Protein AF-A0A9E5QUF4-F1 (afdb_monomer_lite)

Foldseek 3Di:
DDDDDDDDDDPPPPPDPDPPVVVVVVVVVVVVVVVVVVVVVVVVVVVVCCVVVNPPPPDCPDDDDDDDPADWAWAEWDDLDQKIKTATHGPDDDDQDAPSNGIWMWGADPVVRYTHGDDPVQQVDPVNRVVVSVLVVVAVQKDWHYWDDDPQWIWTWIDRPPDIDIDIRGDPPSSVPPCPPD

Radius of gyration: 36.06 Å; chains: 1; bounding box: 55×53×127 Å

pLDDT: mean 78.38, std 17.95, range [32.91, 97.31]

Sequence (182 aa):
MATANPEIELEEKTEGVTLEGGTYEIIRKRLETQAETLRLRLHKLNEARKEVFGAIESKLIATNRIATENNCSPQDMVALGPLFIFGYNVQVRLKSIELADVFSVFRYDSQDHSFHTAPLDLIAHEKFVQDFLEMYKFYKDTVFLKFAVLGPHLYMVFQVGKRLRTLRFLNGPLLAKTGIYQ

Secondary structure (DSSP, 8-state):
----------------SSSHHHHHHHHHHHHHHHHHHHHHHHHHHHHHHHHHS---------------SS-EEEEEEEEETTEEEEEEEE--SSSPPPHHHHEEEEEEETTTTEEEEE-GGGT--HHHHHHHHHHHHH-TTEEEEEEEEETTEEEEEEEETTEEEEEEEE--GGGGG-----

Structure (mmCIF, N/CA/C/O backbone):
data_AF-A0A9E5QUF4-F1
#
_entry.id   AF-A0A9E5QUF4-F1
#
loop_
_atom_site.group_PDB
_atom_site.id
_atom_site.type_symbol
_atom_site.label_atom_id
_atom_site.label_alt_id
_atom_site.label_comp_id
_atom_site.label_asym_id
_atom_site.label_entity_id
_atom_site.label_seq_id
_atom_site.pdbx_PDB_ins_code
_atom_site.Cartn_x
_atom_site.Cartn_y
_atom_site.Cartn_z
_atom_site.occupancy
_atom_site.B_iso_or_equiv
_atom_site.auth_seq_id
_atom_site.auth_comp_id
_atom_site.auth_asym_id
_atom_site.auth_atom_id
_atom_site.pdbx_PDB_model_num
ATOM 1 N N . MET A 1 1 ? -19.371 19.801 105.067 1.00 39.53 1 MET A N 1
ATOM 2 C CA . MET A 1 1 ? -19.433 21.276 105.049 1.00 39.53 1 MET A CA 1
ATOM 3 C C . MET A 1 1 ? -18.858 21.733 103.725 1.00 39.53 1 MET A C 1
ATOM 5 O O . MET A 1 1 ? -17.654 21.656 103.535 1.00 39.53 1 MET A O 1
ATOM 9 N N . ALA A 1 2 ? -19.737 22.081 102.792 1.00 34.12 2 ALA A N 1
ATOM 10 C CA . ALA A 1 2 ? -19.388 22.790 101.571 1.00 34.12 2 ALA A CA 1
ATOM 11 C C . ALA A 1 2 ? -19.611 24.281 101.831 1.00 34.12 2 ALA A C 1
ATOM 13 O O . ALA A 1 2 ? -20.654 24.611 102.383 1.00 34.12 2 ALA A O 1
ATOM 14 N N . THR A 1 3 ? -18.676 25.133 101.416 1.00 34.81 3 THR A N 1
ATOM 15 C CA . THR A 1 3 ? -18.940 26.513 100.977 1.00 34.81 3 THR A CA 1
ATOM 16 C C . THR A 1 3 ? -17.724 27.019 100.204 1.00 34.81 3 THR A C 1
ATOM 18 O O . THR A 1 3 ? -16.696 27.324 100.805 1.00 34.81 3 THR A O 1
ATOM 21 N N . ALA A 1 4 ? -17.856 27.129 98.885 1.00 35.31 4 ALA A N 1
ATOM 22 C CA . ALA A 1 4 ? -17.166 28.122 98.068 1.00 35.31 4 ALA A CA 1
ATOM 23 C C . ALA A 1 4 ? -18.022 28.390 96.819 1.00 35.31 4 ALA A C 1
ATOM 25 O O . ALA A 1 4 ? -18.671 27.490 96.297 1.00 35.31 4 ALA A O 1
ATOM 26 N N . ASN A 1 5 ? -18.071 29.667 96.464 1.00 39.31 5 ASN A N 1
ATOM 27 C CA . ASN A 1 5 ? -19.016 30.386 95.610 1.00 39.31 5 ASN A CA 1
ATOM 28 C C . ASN A 1 5 ? -18.967 29.968 94.117 1.00 39.31 5 ASN A C 1
ATOM 30 O O . ASN A 1 5 ? -17.945 29.434 93.692 1.00 39.31 5 ASN A O 1
ATOM 34 N N . PRO A 1 6 ? -20.013 30.251 93.310 1.00 45.44 6 PRO A N 1
ATOM 35 C CA . PRO A 1 6 ? -20.074 29.889 91.899 1.00 45.44 6 PRO A CA 1
ATOM 36 C C . PRO A 1 6 ? -19.401 30.955 91.019 1.00 45.44 6 PRO A C 1
ATOM 38 O O . PRO A 1 6 ? -19.680 32.149 91.148 1.00 45.44 6 PRO A O 1
ATOM 41 N N . GLU A 1 7 ? -18.541 30.523 90.100 1.00 38.75 7 GLU A N 1
ATOM 42 C CA . GLU A 1 7 ? -18.013 31.350 89.014 1.00 38.75 7 GLU A CA 1
ATOM 43 C C . GLU A 1 7 ? -18.828 31.088 87.738 1.00 38.75 7 GLU A C 1
ATOM 45 O O . GLU A 1 7 ? -18.760 30.017 87.149 1.00 38.75 7 GLU A O 1
ATOM 50 N N . ILE A 1 8 ? -19.653 32.082 87.396 1.00 41.81 8 ILE A N 1
ATOM 51 C CA . ILE A 1 8 ? -20.004 32.584 86.056 1.00 41.81 8 ILE A CA 1
ATOM 52 C C . ILE A 1 8 ? -20.015 31.539 84.919 1.00 41.81 8 ILE A C 1
ATOM 54 O O . ILE A 1 8 ? -19.004 31.299 84.262 1.00 41.81 8 ILE A O 1
ATOM 58 N N . GLU A 1 9 ? -21.207 31.038 84.587 1.00 35.62 9 GLU A N 1
ATOM 59 C CA . GLU A 1 9 ? -21.495 30.488 83.258 1.00 35.62 9 GLU A CA 1
ATOM 60 C C . GLU A 1 9 ? -21.872 31.646 82.321 1.00 35.62 9 GLU A C 1
ATOM 62 O O . GLU A 1 9 ? -22.917 32.282 82.463 1.00 35.62 9 GLU A O 1
ATOM 67 N N . LEU A 1 10 ? -20.985 31.953 81.373 1.00 37.03 10 LEU A N 1
ATOM 68 C CA . LEU A 1 10 ? -21.310 32.767 80.207 1.00 37.03 10 LEU A CA 1
ATOM 69 C C . LEU A 1 10 ? -22.127 31.898 79.245 1.00 37.03 10 LEU A C 1
ATOM 71 O O . LEU A 1 10 ? -21.585 31.017 78.580 1.00 37.03 10 LEU A O 1
ATOM 75 N N . GLU A 1 11 ? -23.432 32.157 79.170 1.00 36.31 11 GLU A N 1
ATOM 76 C CA . GLU A 1 11 ? -24.278 31.692 78.073 1.00 36.31 11 GLU A CA 1
ATOM 77 C C . GLU A 1 11 ? -23.804 32.329 76.754 1.00 36.31 11 GLU A C 1
ATOM 79 O O . GLU A 1 11 ? -24.261 33.401 76.356 1.00 36.31 11 GLU A O 1
ATOM 84 N N . GLU A 1 12 ? -22.916 31.653 76.024 1.00 36.69 12 GLU A N 1
ATOM 85 C CA . GLU A 1 12 ? -22.846 31.829 74.573 1.00 36.69 12 GLU A CA 1
ATOM 86 C C . GLU A 1 12 ? -23.993 31.048 73.936 1.00 36.69 12 GLU A C 1
ATOM 88 O O . GLU A 1 12 ? -23.890 29.879 73.557 1.00 36.69 12 GLU A O 1
ATOM 93 N N . LYS A 1 13 ? -25.123 31.740 73.815 1.00 39.09 13 LYS A N 1
ATOM 94 C CA . LYS A 1 13 ? -26.251 31.339 72.986 1.00 39.09 13 LYS A CA 1
ATOM 95 C C . LYS A 1 13 ? -25.801 31.306 71.518 1.00 39.09 13 LYS A C 1
ATOM 97 O O . LYS A 1 13 ? -25.954 32.278 70.783 1.00 39.09 13 LYS A O 1
ATOM 102 N N . THR A 1 14 ? -25.249 30.181 71.070 1.00 36.66 14 THR A N 1
ATOM 103 C CA . THR A 1 14 ? -25.002 29.894 69.648 1.00 36.66 14 THR A CA 1
ATOM 104 C C . THR A 1 14 ? -26.316 29.496 68.971 1.00 36.66 14 THR A C 1
ATOM 106 O O . THR A 1 14 ? -26.531 28.369 68.529 1.00 36.66 14 THR A O 1
ATOM 109 N N . GLU A 1 15 ? -27.234 30.459 68.872 1.00 46.12 15 GLU A N 1
ATOM 110 C CA . GLU A 1 15 ? -28.335 30.411 67.911 1.00 46.12 15 GLU A CA 1
ATOM 111 C C . GLU A 1 15 ? -27.765 30.698 66.520 1.00 46.12 15 GLU A C 1
ATOM 113 O O . GLU A 1 15 ? -27.737 31.840 66.068 1.00 46.12 15 GLU A O 1
ATOM 118 N N . GLY A 1 16 ? -27.254 29.665 65.843 1.00 51.78 16 GLY A N 1
ATOM 119 C CA . GLY A 1 16 ? -26.705 29.888 64.508 1.00 51.78 16 GLY A CA 1
ATOM 120 C C . GLY A 1 16 ? -26.115 28.712 63.744 1.00 51.78 16 GLY A C 1
ATOM 121 O O . GLY A 1 16 ? -25.334 28.976 62.845 1.00 51.78 16 GLY A O 1
ATOM 122 N N . VAL A 1 17 ? -26.419 27.439 64.035 1.00 51.91 17 VAL A N 1
ATOM 123 C CA . VAL A 1 17 ? -25.905 26.331 63.193 1.00 51.91 17 VAL A CA 1
ATOM 124 C C . VAL A 1 17 ? -26.881 25.150 63.112 1.00 51.91 17 VAL A C 1
ATOM 126 O O . VAL A 1 17 ? -26.599 24.066 63.606 1.00 51.91 17 VAL A O 1
ATOM 129 N N . THR A 1 18 ? -28.047 25.317 62.485 1.00 48.69 18 THR A N 1
ATOM 130 C CA . THR A 1 18 ? -28.934 24.161 62.187 1.00 48.69 18 THR A CA 1
ATOM 131 C C . THR A 1 18 ? -29.741 24.262 60.890 1.00 48.69 18 THR A C 1
ATOM 133 O O . THR A 1 18 ? -30.449 23.317 60.552 1.00 48.69 18 THR A O 1
ATOM 136 N N . LEU A 1 19 ? -29.611 25.341 60.108 1.00 52.50 19 LEU A N 1
ATOM 137 C CA . LEU A 1 19 ? -30.417 25.539 58.888 1.00 52.50 19 LEU A CA 1
ATOM 138 C C . LEU A 1 19 ? -29.600 25.621 57.580 1.00 52.50 19 LEU A C 1
ATOM 140 O O . LEU A 1 19 ? -30.137 25.309 56.519 1.00 52.50 19 LEU A O 1
ATOM 144 N N . GLU A 1 20 ? -28.299 25.932 57.622 1.00 51.94 20 GLU A N 1
ATOM 145 C CA . GLU A 1 20 ? -27.468 26.052 56.404 1.00 51.94 20 GLU A CA 1
ATOM 146 C C . GLU A 1 20 ? -26.806 24.733 55.958 1.00 51.94 20 GLU A C 1
ATOM 148 O O . GLU A 1 20 ? -26.685 24.474 54.758 1.00 51.94 20 GLU A O 1
ATOM 153 N N . GLY A 1 21 ? -26.467 23.839 56.896 1.00 55.53 21 GLY A N 1
ATOM 154 C CA . GLY A 1 21 ? -25.873 22.529 56.582 1.00 55.53 21 GLY A CA 1
ATOM 155 C C . GLY A 1 21 ? -26.819 21.590 55.822 1.00 55.53 21 GLY A C 1
ATOM 156 O O . GLY A 1 21 ? -26.377 20.806 54.986 1.00 55.53 21 GLY A O 1
ATOM 157 N N . GLY A 1 22 ? -28.134 21.715 56.035 1.00 71.88 22 GLY A N 1
ATOM 158 C CA . GLY A 1 22 ? -29.135 20.906 55.337 1.00 71.88 22 GLY A CA 1
ATOM 159 C C . GLY A 1 22 ? -29.198 21.212 53.840 1.00 71.88 22 GLY A C 1
ATOM 160 O O . GLY A 1 22 ? -29.219 20.298 53.021 1.00 71.88 22 GLY A O 1
ATOM 161 N N . THR A 1 23 ? -29.168 22.492 53.459 1.00 81.12 23 THR A N 1
ATOM 162 C CA . THR A 1 23 ? -29.282 22.902 52.050 1.00 81.12 23 THR A CA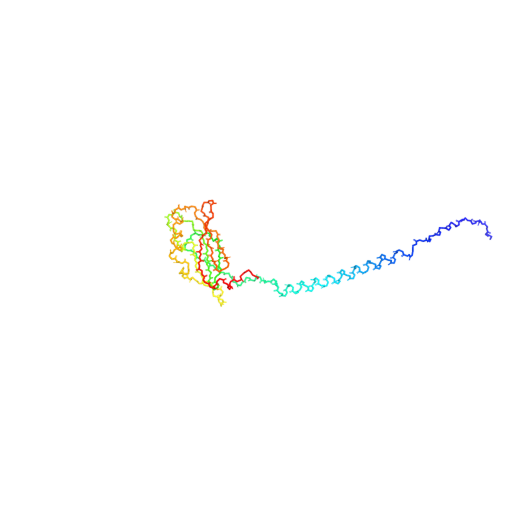 1
ATOM 163 C C . THR A 1 23 ? -28.045 22.511 51.244 1.00 81.12 23 THR A C 1
ATOM 165 O O . THR A 1 23 ? -28.180 21.967 50.146 1.00 81.12 23 THR A O 1
ATOM 168 N N . TYR A 1 24 ? -26.845 22.726 51.796 1.00 87.56 24 TYR A N 1
ATOM 169 C CA . TYR A 1 24 ? -25.594 22.322 51.150 1.00 87.56 24 TYR A CA 1
ATOM 170 C C . TYR A 1 24 ? -25.522 20.803 50.945 1.00 87.56 24 TYR A C 1
ATOM 172 O O . TYR A 1 24 ? -25.292 20.348 49.823 1.00 87.56 24 TYR A O 1
ATOM 180 N N . GLU A 1 25 ? -25.798 20.012 51.986 1.00 87.62 25 GLU A N 1
ATOM 181 C CA . GLU A 1 25 ? -25.758 18.547 51.902 1.00 87.62 25 GLU A CA 1
ATOM 182 C C . GLU A 1 25 ? -26.814 17.989 50.932 1.00 87.62 25 GLU A C 1
ATOM 184 O O . GLU A 1 25 ? -26.549 17.047 50.181 1.00 87.62 25 GLU A O 1
ATOM 189 N N . ILE A 1 26 ? -27.997 18.612 50.853 1.00 89.06 26 ILE A N 1
ATOM 190 C CA . ILE A 1 26 ? -29.026 18.245 49.868 1.00 89.06 26 ILE A CA 1
ATOM 191 C C . ILE A 1 26 ? -28.543 18.509 48.435 1.00 89.06 26 ILE A C 1
ATOM 193 O O . ILE A 1 26 ? -28.729 17.660 47.558 1.00 89.06 26 ILE A O 1
ATOM 197 N N . ILE A 1 27 ? -27.938 19.671 48.171 1.00 89.00 27 ILE A N 1
ATOM 198 C CA . ILE A 1 27 ? -27.431 20.017 46.834 1.00 89.00 27 ILE A CA 1
ATOM 199 C C . ILE A 1 27 ? -26.265 19.098 46.457 1.00 89.00 27 ILE A C 1
ATOM 201 O O . ILE A 1 27 ? -26.248 18.562 45.347 1.00 89.00 27 ILE A O 1
ATOM 205 N N . ARG A 1 28 ? -25.340 18.848 47.387 1.00 91.00 28 ARG A N 1
ATOM 206 C CA . ARG A 1 28 ? -24.212 17.931 47.200 1.00 91.00 28 ARG A CA 1
ATOM 207 C C . ARG A 1 28 ? -24.684 16.530 46.818 1.00 91.00 28 ARG A C 1
ATOM 209 O O . ARG A 1 28 ? -24.269 16.008 45.786 1.00 91.00 28 ARG A O 1
ATOM 216 N N . LYS A 1 29 ? -25.624 15.963 47.576 1.00 93.38 29 LYS A N 1
ATOM 217 C CA . LYS A 1 29 ? -26.171 14.626 47.307 1.00 93.38 29 LYS A CA 1
ATOM 218 C C . LYS A 1 29 ? -26.859 14.542 45.940 1.00 93.38 29 LYS A C 1
ATOM 220 O O . LYS A 1 29 ? -26.745 13.536 45.236 1.00 93.38 29 LYS A O 1
ATOM 225 N N . ARG A 1 30 ? -27.554 15.608 45.521 1.00 94.31 30 ARG A N 1
ATOM 226 C CA . ARG A 1 30 ? -28.153 15.697 44.175 1.00 94.31 30 ARG A CA 1
ATOM 227 C C . ARG A 1 30 ? -27.091 15.714 43.076 1.00 94.31 30 ARG A C 1
ATOM 229 O O . ARG A 1 30 ? -27.258 15.005 42.085 1.00 94.31 30 ARG A O 1
ATOM 236 N N . LEU A 1 31 ? -26.013 16.480 43.248 1.00 94.75 31 LEU A N 1
ATOM 237 C CA . LEU A 1 31 ? -24.901 16.527 42.293 1.00 94.75 31 LEU A CA 1
ATOM 238 C C . LEU A 1 31 ? -24.183 15.177 42.190 1.00 94.75 31 LEU A C 1
ATOM 240 O O . LEU A 1 31 ? -23.901 14.727 41.082 1.00 94.75 31 LEU A O 1
ATOM 244 N N . GLU A 1 32 ? -23.953 14.495 43.313 1.00 95.69 32 GLU A N 1
ATOM 245 C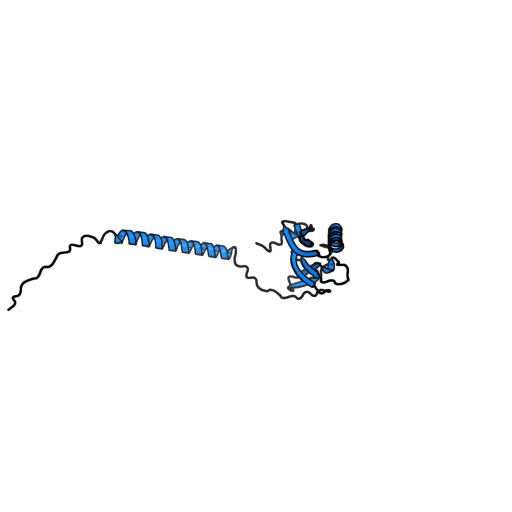 CA . GLU A 1 32 ? -23.358 13.152 43.339 1.00 95.69 32 GLU A CA 1
ATOM 246 C C . GLU A 1 32 ? -24.233 12.141 42.578 1.00 95.69 32 GLU A C 1
ATOM 248 O O . GLU A 1 32 ? -23.744 11.451 41.683 1.00 95.69 32 GLU A O 1
ATOM 253 N N . THR A 1 33 ? -25.549 12.153 42.817 1.00 95.88 33 THR A N 1
ATOM 254 C CA . THR A 1 33 ? -26.512 11.284 42.110 1.00 95.88 33 THR A CA 1
ATOM 255 C C . THR A 1 33 ? -26.523 11.550 40.596 1.00 95.88 33 THR A C 1
ATOM 257 O O . THR A 1 33 ? -26.577 10.626 39.775 1.00 95.88 33 THR A O 1
ATOM 260 N N . GLN A 1 34 ? -26.461 12.823 40.189 1.00 95.12 34 GLN A N 1
ATOM 261 C CA . GLN A 1 34 ? -26.384 13.195 38.773 1.00 95.12 34 GLN A CA 1
ATOM 262 C C . GLN A 1 34 ? -25.053 12.767 38.146 1.00 95.12 34 GLN A C 1
ATOM 264 O O . GLN A 1 34 ? -25.043 12.275 37.016 1.00 95.12 34 GLN A O 1
ATOM 269 N N . ALA A 1 35 ? -23.945 12.894 38.878 1.00 96.31 35 ALA A N 1
ATOM 270 C CA . ALA A 1 35 ? -22.630 12.461 38.424 1.00 96.31 35 ALA A CA 1
ATOM 271 C C . ALA A 1 35 ? -22.565 10.938 38.235 1.00 96.31 35 ALA A C 1
ATOM 273 O O . ALA A 1 35 ? -22.022 10.468 37.236 1.00 96.31 35 ALA A O 1
ATOM 274 N N . GLU A 1 36 ? -23.148 10.158 39.146 1.00 97.19 36 GLU A N 1
ATOM 275 C CA . GLU A 1 36 ? -23.284 8.703 38.996 1.00 97.19 36 GLU A CA 1
ATOM 276 C C . GLU A 1 36 ? -24.131 8.337 37.778 1.00 97.19 36 GLU A C 1
ATOM 278 O O . GLU A 1 36 ? -23.719 7.524 36.948 1.00 97.19 36 GLU A O 1
ATOM 283 N N . THR A 1 37 ? -25.277 9.001 37.610 1.00 96.25 37 THR A N 1
ATOM 284 C CA . THR A 1 37 ? -26.158 8.793 36.454 1.00 96.25 37 THR A CA 1
ATOM 285 C C . THR A 1 37 ? -25.431 9.083 35.139 1.00 96.25 37 THR A C 1
ATOM 287 O O . THR A 1 37 ? -25.543 8.317 34.177 1.00 96.25 37 THR A O 1
ATOM 290 N N . LEU A 1 38 ? -24.657 10.171 35.087 1.00 96.69 38 LEU A N 1
ATOM 291 C CA . LEU A 1 38 ? -23.859 10.537 33.920 1.00 96.69 38 LEU A CA 1
ATOM 292 C C . LEU A 1 38 ? -22.758 9.511 33.644 1.00 96.69 38 LEU A C 1
ATOM 294 O O . LEU A 1 38 ? -22.619 9.074 32.502 1.00 96.69 38 LEU A O 1
ATOM 298 N N . ARG A 1 39 ? -22.012 9.084 34.671 1.00 97.00 39 ARG A N 1
ATOM 299 C CA . ARG A 1 39 ? -20.985 8.039 34.533 1.00 97.00 39 ARG A CA 1
ATOM 300 C C . ARG A 1 39 ? -21.576 6.754 33.974 1.00 97.00 39 ARG A C 1
ATOM 302 O O . ARG A 1 39 ? -21.006 6.175 33.056 1.00 97.00 39 ARG A O 1
ATOM 309 N N . LEU A 1 40 ? -22.743 6.343 34.463 1.00 97.31 40 LEU A N 1
ATOM 310 C CA . LEU A 1 40 ? -23.403 5.124 34.007 1.00 97.31 40 LEU A CA 1
ATOM 311 C C . LEU A 1 40 ? -23.841 5.224 32.537 1.00 97.31 40 LEU A C 1
ATOM 313 O O . LEU A 1 40 ? -23.687 4.269 31.776 1.00 97.31 40 LEU A O 1
ATOM 317 N N . ARG A 1 41 ? -24.329 6.393 32.102 1.00 96.69 41 ARG A N 1
ATOM 318 C CA . ARG A 1 41 ? -24.647 6.657 30.687 1.00 96.69 41 ARG A CA 1
ATOM 319 C C . ARG A 1 41 ? -23.399 6.689 29.806 1.00 96.69 41 ARG A C 1
ATOM 321 O O . ARG A 1 41 ? -23.427 6.114 28.723 1.00 96.69 41 ARG A O 1
ATOM 328 N N . LEU A 1 42 ? -22.313 7.308 30.269 1.00 96.38 42 LEU A N 1
ATOM 329 C CA . LEU A 1 42 ? -21.030 7.317 29.561 1.00 96.38 42 LEU A CA 1
ATOM 330 C C . LEU A 1 42 ? -20.453 5.910 29.420 1.00 96.38 42 LEU A C 1
ATOM 332 O O . LEU A 1 42 ? -19.988 5.563 28.341 1.00 96.38 42 LEU A O 1
ATOM 336 N N . HIS A 1 43 ? -20.532 5.086 30.466 1.00 95.62 43 HIS A N 1
ATOM 337 C CA . HIS A 1 43 ? -20.130 3.685 30.388 1.00 95.62 43 HIS A CA 1
ATOM 338 C C . HIS A 1 43 ? -20.950 2.925 29.348 1.00 95.62 43 HIS A C 1
ATOM 340 O O . HIS A 1 43 ? -20.362 2.285 28.486 1.00 95.62 43 HIS A O 1
ATOM 346 N N . LYS A 1 44 ? -22.283 3.058 29.354 1.00 95.38 44 LYS A N 1
ATOM 347 C CA . LYS A 1 44 ? -23.143 2.435 28.333 1.00 95.38 44 LYS A CA 1
ATOM 348 C C . LYS A 1 44 ? -22.803 2.895 26.916 1.00 95.38 44 LYS A C 1
ATOM 350 O O . LYS A 1 44 ? -22.723 2.069 26.018 1.00 95.38 44 LYS A O 1
ATOM 355 N N . LEU A 1 45 ? -22.579 4.195 26.719 1.00 92.94 45 LEU A N 1
ATOM 356 C CA . LEU A 1 45 ? -22.166 4.738 25.425 1.00 92.94 45 LEU A CA 1
ATOM 357 C C . LEU A 1 45 ? -20.806 4.182 24.999 1.00 92.94 45 LEU A C 1
ATOM 359 O O . LEU A 1 45 ? -20.620 3.868 23.831 1.00 92.94 45 LEU A O 1
ATOM 363 N N . ASN A 1 46 ? -19.860 4.068 25.928 1.00 89.06 46 ASN A N 1
ATOM 364 C CA . ASN A 1 46 ? -18.535 3.545 25.634 1.00 89.06 46 ASN A CA 1
ATOM 365 C C . ASN A 1 46 ? -18.570 2.045 25.321 1.00 89.06 46 ASN A C 1
ATOM 367 O O . ASN A 1 46 ? -17.862 1.618 24.420 1.00 89.06 46 ASN A O 1
ATOM 371 N N . GLU A 1 47 ? -19.405 1.258 26.002 1.00 89.81 47 GLU A N 1
ATOM 372 C CA . GLU A 1 47 ? -19.622 -0.151 25.653 1.00 89.81 47 GLU A CA 1
ATOM 373 C C . GLU A 1 47 ? -20.296 -0.282 24.284 1.00 89.81 47 GLU A C 1
ATOM 375 O O . GLU A 1 47 ? -19.763 -0.974 23.428 1.00 89.81 47 GLU A O 1
ATOM 380 N N . ALA A 1 48 ? -21.342 0.496 23.989 1.00 88.38 48 ALA A N 1
ATOM 381 C CA . ALA A 1 48 ? -21.924 0.542 22.644 1.00 88.38 48 ALA A CA 1
ATOM 382 C C . ALA A 1 48 ? -20.898 0.993 21.583 1.00 88.38 48 ALA A C 1
ATOM 384 O O . ALA A 1 48 ? -20.866 0.474 20.470 1.00 88.38 48 ALA A O 1
ATOM 385 N N . ARG A 1 49 ? -20.001 1.929 21.930 1.00 87.44 49 ARG A N 1
ATOM 386 C CA . ARG A 1 49 ? -18.886 2.341 21.067 1.00 87.44 49 ARG A CA 1
ATOM 387 C C . ARG A 1 49 ? -17.899 1.196 20.858 1.00 87.44 49 ARG A C 1
ATOM 389 O O . ARG A 1 49 ? -17.410 1.049 19.753 1.00 87.44 49 ARG A O 1
ATOM 396 N N . LYS A 1 50 ? -17.580 0.404 21.881 1.00 82.88 50 LYS A N 1
ATOM 397 C CA . LYS A 1 50 ? -16.729 -0.789 21.749 1.00 82.88 50 LYS A CA 1
ATOM 398 C C . LYS A 1 50 ? -17.435 -1.945 21.042 1.00 82.88 50 LYS A C 1
ATOM 400 O O . LYS A 1 50 ? -16.761 -2.807 20.515 1.00 82.88 50 LYS A O 1
ATOM 405 N N . GLU A 1 51 ? -18.756 -2.010 21.031 1.00 81.38 51 GLU A N 1
ATOM 406 C CA . GLU A 1 51 ? -19.470 -3.013 20.238 1.00 81.38 51 GLU A CA 1
ATOM 407 C C . GLU A 1 51 ? -19.464 -2.629 18.756 1.00 81.38 51 GLU A C 1
ATOM 409 O O . GLU A 1 51 ? -19.176 -3.457 17.899 1.00 81.38 51 GLU A O 1
ATOM 414 N N . VAL A 1 52 ? -19.729 -1.354 18.452 1.00 79.25 52 VAL A N 1
ATOM 415 C CA . VAL A 1 52 ? -19.804 -0.845 17.072 1.00 79.25 52 VAL A CA 1
ATOM 416 C C . VAL A 1 52 ? -18.420 -0.627 16.462 1.00 79.25 52 VAL A C 1
ATOM 418 O O . VAL A 1 52 ? -18.183 -0.967 15.310 1.00 79.25 52 VAL A O 1
ATOM 421 N N . PHE A 1 53 ? -17.508 -0.052 17.240 1.00 71.62 53 PHE A N 1
ATOM 422 C CA . PHE A 1 53 ? -16.141 0.300 16.849 1.00 71.62 53 PHE A CA 1
ATOM 423 C C . PHE A 1 53 ? -15.118 -0.512 17.632 1.00 71.62 53 PHE A C 1
ATOM 425 O O . PHE A 1 53 ? -14.018 -0.017 17.892 1.00 71.62 53 PHE A O 1
ATOM 432 N N . GLY A 1 54 ? -15.508 -1.705 18.097 1.00 61.34 54 GLY A N 1
ATOM 433 C CA . GLY A 1 54 ? -14.630 -2.607 18.832 1.00 61.34 54 GLY A CA 1
ATOM 434 C C . GLY A 1 54 ? -13.267 -2.608 18.208 1.00 61.34 54 GLY A C 1
ATOM 435 O O . GLY A 1 54 ? -13.163 -2.683 16.985 1.00 61.34 54 GLY A O 1
ATOM 436 N N . ALA A 1 55 ? -12.250 -2.407 19.047 1.00 60.34 55 ALA A N 1
ATOM 437 C CA . ALA A 1 55 ? -10.880 -2.403 18.585 1.00 60.34 55 ALA A CA 1
ATOM 438 C C . ALA A 1 55 ? -10.715 -3.690 17.785 1.00 60.34 55 ALA A C 1
ATOM 440 O O . ALA A 1 55 ? -10.777 -4.776 18.359 1.00 60.34 55 ALA A O 1
ATOM 441 N N . ILE A 1 56 ? -10.624 -3.564 16.460 1.00 62.50 56 ILE A N 1
ATOM 442 C CA . ILE A 1 56 ? -10.296 -4.681 15.594 1.00 62.50 56 ILE A CA 1
ATOM 443 C C . ILE A 1 56 ? -8.905 -5.051 16.072 1.00 62.50 56 ILE A C 1
ATOM 445 O O . ILE A 1 56 ? -7.939 -4.350 15.768 1.00 62.50 56 ILE A O 1
ATOM 449 N N . GLU A 1 57 ? -8.824 -6.054 16.947 1.00 62.72 57 GLU A N 1
ATOM 450 C CA . GLU A 1 57 ? -7.551 -6.496 17.475 1.00 62.72 57 GLU A CA 1
ATOM 451 C C . GLU A 1 57 ? -6.762 -6.982 16.273 1.00 62.72 57 GLU A C 1
ATOM 453 O O . GLU A 1 57 ? -7.065 -8.009 15.661 1.00 62.72 57 GLU A O 1
ATOM 458 N N . SER A 1 58 ? -5.780 -6.175 15.886 1.00 70.19 58 SER A N 1
ATOM 459 C CA . SER A 1 58 ? -4.884 -6.476 14.792 1.00 70.19 58 SER A CA 1
ATOM 460 C C . SER A 1 58 ? -4.022 -7.649 15.232 1.00 70.19 58 SER A C 1
ATOM 462 O O . SER A 1 58 ? -2.974 -7.481 15.858 1.00 70.19 58 SER A O 1
ATOM 464 N N . LYS A 1 59 ? -4.500 -8.858 14.959 1.00 78.38 59 LYS A N 1
ATOM 465 C CA . LYS A 1 59 ? -3.750 -10.080 15.194 1.00 78.38 59 LYS A CA 1
ATOM 466 C C . LYS A 1 59 ? -2.867 -10.347 13.984 1.00 78.38 59 LYS A C 1
ATOM 468 O O . LYS A 1 59 ? -3.327 -10.287 12.846 1.00 78.38 59 LYS A O 1
ATOM 473 N N . LEU A 1 60 ? -1.602 -10.674 14.231 1.00 82.94 60 LEU A N 1
ATOM 474 C CA . LEU A 1 60 ? -0.720 -11.171 13.183 1.00 82.94 60 LEU A CA 1
ATOM 475 C C . LEU A 1 60 ? -1.259 -12.520 12.689 1.00 82.94 60 LEU A C 1
ATOM 477 O O . LEU A 1 60 ? -1.238 -13.504 13.426 1.00 82.94 60 LEU A O 1
ATOM 481 N N . ILE A 1 61 ? -1.768 -12.537 11.459 1.00 85.00 61 ILE A N 1
ATOM 482 C CA . ILE A 1 61 ? -2.304 -13.745 10.821 1.00 85.00 61 ILE A CA 1
ATOM 483 C C . ILE A 1 61 ? -1.155 -14.605 10.283 1.00 85.00 61 ILE A C 1
ATOM 485 O O . ILE A 1 61 ? -1.104 -15.802 10.546 1.00 85.00 61 ILE A O 1
ATOM 489 N N . ALA A 1 62 ? -0.215 -13.987 9.563 1.00 83.56 62 ALA A N 1
ATOM 490 C CA . ALA A 1 62 ? 0.930 -14.662 8.964 1.00 83.56 62 ALA A CA 1
ATOM 491 C C . ALA A 1 62 ? 2.095 -13.690 8.729 1.00 83.56 62 ALA A C 1
ATOM 493 O O . ALA A 1 62 ? 1.895 -12.481 8.593 1.00 83.56 62 ALA A O 1
ATOM 494 N N . THR A 1 63 ? 3.306 -14.241 8.629 1.00 85.88 63 THR A N 1
ATOM 495 C CA . THR A 1 63 ? 4.521 -13.508 8.254 1.00 85.88 63 THR A CA 1
ATOM 496 C C . THR A 1 63 ? 5.068 -14.090 6.963 1.00 85.88 63 THR A C 1
ATOM 498 O O . THR A 1 63 ? 5.543 -15.223 6.951 1.00 85.88 63 THR A O 1
ATOM 501 N N . ASN A 1 64 ? 5.069 -13.290 5.899 1.00 83.62 64 ASN A N 1
ATOM 502 C CA . ASN A 1 64 ? 5.590 -13.691 4.597 1.00 83.62 64 ASN A CA 1
ATOM 503 C C . ASN A 1 64 ? 6.859 -12.917 4.255 1.00 83.62 64 ASN A C 1
ATOM 505 O O . ASN A 1 64 ? 7.007 -11.746 4.606 1.00 83.62 64 ASN A O 1
ATOM 509 N N . ARG A 1 65 ? 7.775 -13.575 3.540 1.00 84.94 65 ARG A N 1
ATOM 510 C CA . ARG A 1 65 ? 8.971 -12.942 2.981 1.00 84.94 65 ARG A CA 1
ATOM 511 C C . ARG A 1 65 ? 8.789 -12.775 1.482 1.00 84.94 65 ARG A C 1
ATOM 513 O O . ARG A 1 65 ? 8.564 -13.755 0.781 1.00 84.94 65 ARG A O 1
ATOM 520 N N . ILE A 1 66 ? 8.914 -11.539 1.013 1.00 81.88 66 ILE A N 1
ATOM 521 C CA . ILE A 1 66 ? 8.922 -11.211 -0.410 1.00 81.88 66 ILE A CA 1
ATOM 522 C C . ILE A 1 66 ? 10.380 -11.024 -0.821 1.00 81.88 66 ILE A C 1
ATOM 524 O O . ILE A 1 66 ? 11.059 -10.141 -0.299 1.00 81.88 66 ILE A O 1
ATOM 528 N N . ALA A 1 67 ? 10.864 -11.882 -1.717 1.00 81.00 67 ALA A N 1
ATOM 529 C CA . ALA A 1 67 ? 12.182 -11.735 -2.319 1.00 81.00 67 ALA A CA 1
ATOM 530 C C . ALA A 1 67 ? 12.075 -10.850 -3.567 1.00 81.00 67 ALA A C 1
ATOM 532 O O . ALA A 1 67 ? 11.181 -11.044 -4.390 1.00 81.00 67 ALA A O 1
ATOM 533 N N . THR A 1 68 ? 12.983 -9.888 -3.698 1.00 77.81 68 THR A N 1
ATOM 534 C CA . THR A 1 68 ? 13.111 -9.016 -4.870 1.00 77.81 68 THR A CA 1
ATOM 535 C C . THR A 1 68 ? 14.400 -9.345 -5.613 1.00 77.81 68 THR A C 1
ATOM 537 O O . THR A 1 68 ? 15.386 -9.761 -5.005 1.00 77.81 68 THR A O 1
ATOM 540 N N . GLU A 1 69 ? 14.401 -9.165 -6.932 1.00 76.38 69 GLU A N 1
ATOM 541 C CA . GLU A 1 69 ? 15.566 -9.479 -7.773 1.00 76.38 69 GLU A CA 1
ATOM 542 C C . GLU A 1 69 ? 16.734 -8.513 -7.535 1.00 76.38 69 GLU A C 1
ATOM 544 O O . GLU A 1 69 ? 17.898 -8.907 -7.559 1.00 76.38 69 GLU A O 1
ATOM 549 N N . ASN A 1 70 ? 16.415 -7.247 -7.262 1.00 78.94 70 ASN A N 1
ATOM 550 C CA . ASN A 1 70 ? 17.386 -6.179 -7.074 1.00 78.94 70 ASN A CA 1
ATOM 551 C C . ASN A 1 70 ? 17.445 -5.709 -5.616 1.00 78.94 70 ASN A C 1
ATOM 553 O O . ASN A 1 70 ? 16.469 -5.810 -4.866 1.00 78.94 70 ASN A O 1
ATOM 557 N N . ASN A 1 71 ? 18.587 -5.126 -5.230 1.00 82.62 71 ASN A N 1
ATOM 558 C CA . ASN A 1 71 ? 18.723 -4.444 -3.945 1.00 82.62 71 ASN A CA 1
ATOM 559 C C . ASN A 1 71 ? 17.831 -3.194 -3.921 1.00 82.62 71 ASN A C 1
ATOM 561 O O . ASN A 1 71 ? 18.090 -2.212 -4.627 1.00 82.62 71 ASN A O 1
ATOM 565 N N . CYS A 1 72 ? 16.785 -3.240 -3.104 1.00 84.75 72 CYS A N 1
ATOM 566 C CA . CYS A 1 72 ? 15.766 -2.208 -3.048 1.00 84.75 72 CYS A CA 1
ATOM 567 C C . CYS A 1 72 ? 15.365 -1.877 -1.609 1.00 84.75 72 CYS A C 1
ATOM 569 O O . CYS A 1 72 ? 15.387 -2.735 -0.726 1.00 84.75 72 CYS A O 1
ATOM 571 N N . SER A 1 73 ? 14.949 -0.632 -1.387 1.00 88.62 73 SER A N 1
ATOM 572 C CA . SER A 1 73 ? 14.296 -0.222 -0.146 1.00 88.62 73 SER A CA 1
ATOM 573 C C . SER A 1 73 ? 12.780 -0.290 -0.336 1.00 88.62 73 SER A C 1
ATOM 575 O O . SER A 1 73 ? 12.280 0.394 -1.236 1.00 88.62 73 SER A O 1
ATOM 577 N N . PRO A 1 74 ? 12.033 -1.061 0.478 1.00 89.81 74 PRO A N 1
ATOM 578 C CA . PRO A 1 74 ? 10.577 -1.002 0.458 1.00 89.81 74 PRO A CA 1
ATOM 579 C C . PRO A 1 74 ? 10.127 0.392 0.884 1.00 89.81 74 PRO A C 1
ATOM 581 O O . PRO A 1 74 ? 10.695 0.972 1.811 1.00 89.81 74 PRO A O 1
ATOM 584 N N . GLN A 1 75 ? 9.130 0.926 0.187 1.00 92.00 75 GLN A N 1
ATOM 585 C CA . GLN A 1 75 ? 8.655 2.283 0.421 1.00 92.00 75 GLN A CA 1
ATOM 586 C C . GLN A 1 75 ? 7.193 2.304 0.861 1.00 92.00 75 GLN A C 1
ATOM 588 O O . GLN A 1 75 ? 6.874 2.931 1.866 1.00 92.00 75 GLN A O 1
ATOM 593 N N . ASP A 1 76 ? 6.309 1.648 0.110 1.00 93.06 76 ASP A N 1
ATOM 594 C CA . ASP A 1 76 ? 4.879 1.625 0.418 1.00 93.06 76 ASP A CA 1
ATOM 595 C C . ASP A 1 76 ? 4.187 0.420 -0.232 1.00 93.06 76 ASP A C 1
ATOM 597 O O . ASP A 1 76 ? 4.738 -0.211 -1.139 1.00 93.06 76 ASP A O 1
ATOM 601 N N . MET A 1 77 ? 2.971 0.108 0.215 1.00 91.75 77 MET A N 1
ATOM 602 C CA . MET A 1 77 ? 2.117 -0.918 -0.378 1.00 91.75 77 MET A CA 1
ATOM 603 C C . MET A 1 77 ? 0.648 -0.500 -0.374 1.00 91.75 77 MET A C 1
ATOM 605 O O . MET A 1 77 ? 0.192 0.224 0.507 1.00 91.75 77 MET A O 1
ATOM 609 N N . VAL A 1 78 ? -0.122 -0.998 -1.337 1.00 90.69 78 VAL A N 1
ATOM 610 C CA . VAL A 1 78 ? -1.568 -0.763 -1.400 1.00 90.69 78 VAL A CA 1
ATOM 611 C C . VAL A 1 78 ? -2.314 -2.030 -1.794 1.00 90.69 78 VAL A C 1
ATOM 613 O O . VAL A 1 78 ? -1.897 -2.759 -2.693 1.00 90.69 78 VAL A O 1
ATOM 616 N N . ALA A 1 79 ? -3.438 -2.280 -1.124 1.00 88.94 79 ALA A N 1
ATOM 617 C CA . ALA A 1 79 ? -4.348 -3.366 -1.460 1.00 88.94 79 ALA A CA 1
ATOM 618 C C . ALA A 1 79 ? -5.421 -2.879 -2.447 1.00 88.94 79 ALA A C 1
ATOM 620 O O . ALA A 1 79 ? -6.021 -1.821 -2.260 1.00 88.94 79 ALA A O 1
ATOM 621 N N . LEU A 1 80 ? -5.687 -3.681 -3.474 1.00 85.69 80 LEU A N 1
ATOM 622 C CA . LEU A 1 80 ? -6.719 -3.525 -4.495 1.00 85.69 80 LEU A CA 1
ATOM 623 C C . LEU A 1 80 ? -7.542 -4.819 -4.554 1.00 85.69 80 LEU A C 1
ATOM 625 O O . LEU A 1 80 ? -7.349 -5.678 -5.417 1.00 85.69 80 LEU A O 1
ATOM 629 N N . GLY A 1 81 ? -8.443 -4.991 -3.588 1.00 84.06 81 GLY A N 1
ATOM 630 C CA . GLY A 1 81 ? -9.145 -6.257 -3.379 1.00 84.06 81 GLY A CA 1
ATOM 631 C C . GLY A 1 81 ? -8.155 -7.381 -3.024 1.00 84.06 81 GLY A C 1
ATOM 632 O O . GLY A 1 81 ? -7.432 -7.235 -2.043 1.00 84.06 81 GLY A O 1
ATOM 633 N N . PRO A 1 82 ? -8.096 -8.493 -3.786 1.00 85.62 82 PRO A N 1
ATOM 634 C CA . PRO A 1 82 ? -7.158 -9.591 -3.528 1.00 85.62 82 PRO A CA 1
ATOM 635 C C . PRO A 1 82 ? -5.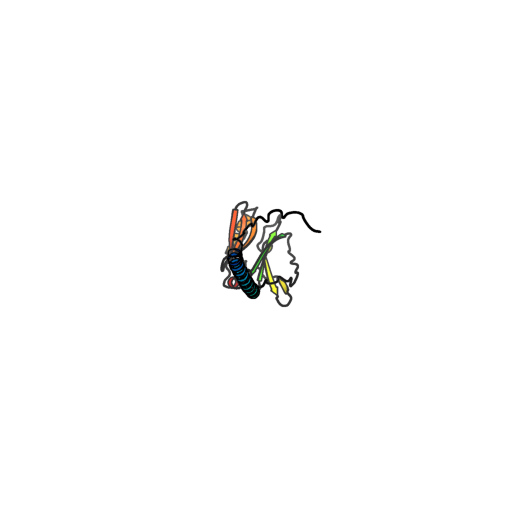738 -9.325 -4.055 1.00 85.62 82 PRO A C 1
ATOM 637 O O . PRO A 1 82 ? -4.853 -10.158 -3.874 1.00 85.62 82 PRO A O 1
ATOM 640 N N . LEU A 1 83 ? -5.522 -8.214 -4.762 1.00 88.38 83 LEU A N 1
ATOM 641 C CA . LEU A 1 83 ? -4.224 -7.843 -5.317 1.00 88.38 83 LEU A CA 1
ATOM 642 C C . LEU A 1 83 ? -3.548 -6.822 -4.410 1.00 88.38 83 LEU A C 1
ATOM 644 O O . LEU A 1 83 ? -4.192 -5.923 -3.886 1.00 88.38 83 LEU A O 1
ATOM 648 N N . PHE A 1 84 ? -2.242 -6.939 -4.263 1.00 90.00 84 PHE A N 1
ATOM 649 C CA . PHE A 1 84 ? -1.393 -6.034 -3.513 1.00 90.00 84 PHE A CA 1
ATOM 650 C C . PHE A 1 84 ? -0.320 -5.511 -4.448 1.00 90.00 84 PHE A C 1
ATOM 652 O O . PHE A 1 84 ? 0.353 -6.288 -5.124 1.00 90.00 84 PHE A O 1
ATOM 659 N N . ILE A 1 85 ? -0.168 -4.195 -4.487 1.00 91.00 85 ILE A N 1
ATOM 660 C CA . ILE A 1 85 ? 0.921 -3.541 -5.201 1.00 91.00 85 ILE A CA 1
ATOM 661 C C . ILE A 1 85 ? 1.938 -3.105 -4.160 1.00 91.00 85 ILE A C 1
ATOM 663 O O . ILE A 1 85 ? 1.587 -2.420 -3.198 1.00 91.00 85 ILE A O 1
ATOM 667 N N . PHE A 1 86 ? 3.191 -3.477 -4.376 1.00 91.44 86 PHE A N 1
ATOM 668 C CA . PHE A 1 86 ? 4.313 -3.023 -3.573 1.00 91.44 86 PHE A CA 1
ATOM 669 C C . PHE A 1 86 ? 5.172 -2.076 -4.397 1.00 91.44 86 PHE A C 1
ATOM 671 O O . PHE A 1 86 ? 5.417 -2.314 -5.580 1.00 91.44 86 PHE A O 1
ATOM 678 N N . GLY A 1 87 ? 5.608 -0.995 -3.760 1.00 91.81 87 GLY A N 1
ATOM 679 C CA . GLY A 1 87 ? 6.526 -0.022 -4.326 1.00 91.81 87 GLY A CA 1
ATOM 680 C C . GLY A 1 87 ? 7.865 -0.058 -3.602 1.00 91.81 87 GLY A C 1
ATOM 681 O O . GLY A 1 87 ? 7.927 -0.022 -2.367 1.00 91.81 87 GLY A O 1
ATOM 682 N N . TYR A 1 88 ? 8.938 -0.084 -4.382 1.00 91.50 88 TYR A N 1
ATOM 683 C CA . TYR A 1 88 ? 10.312 -0.110 -3.906 1.00 91.50 88 TYR A CA 1
ATOM 684 C C . TYR A 1 88 ? 11.140 0.951 -4.618 1.00 91.50 88 TYR A C 1
ATOM 686 O O . TYR A 1 88 ? 10.878 1.326 -5.756 1.00 91.50 88 TYR A O 1
ATOM 694 N N . ASN A 1 89 ? 12.200 1.394 -3.954 1.00 90.56 89 ASN A N 1
ATOM 695 C CA . ASN A 1 89 ? 13.224 2.224 -4.567 1.00 90.56 89 ASN A CA 1
ATOM 696 C C . ASN A 1 89 ? 14.485 1.389 -4.769 1.00 90.56 89 ASN A C 1
ATOM 698 O O . ASN A 1 89 ? 15.087 0.921 -3.800 1.00 90.56 89 ASN A O 1
ATOM 702 N N . VAL A 1 90 ? 14.889 1.201 -6.024 1.00 85.19 90 VAL A N 1
ATOM 703 C CA . VAL A 1 90 ? 16.083 0.421 -6.366 1.00 85.19 90 VAL A CA 1
ATOM 704 C C . VAL A 1 90 ? 17.301 1.329 -6.429 1.00 85.19 90 VAL A C 1
ATOM 706 O O . VAL A 1 90 ? 17.284 2.381 -7.067 1.00 85.19 90 VAL A O 1
ATOM 709 N N . GLN A 1 91 ? 18.392 0.905 -5.795 1.00 75.94 91 GLN A N 1
ATOM 710 C CA . GLN A 1 91 ? 19.684 1.582 -5.904 1.00 75.94 91 GLN A CA 1
ATOM 711 C C . GLN A 1 91 ? 20.431 1.075 -7.140 1.00 75.94 91 GLN A C 1
ATOM 713 O O . GLN A 1 91 ? 21.362 0.272 -7.048 1.00 75.94 91 GLN A O 1
ATOM 718 N N . VAL A 1 92 ? 20.008 1.523 -8.320 1.00 70.44 92 VAL A N 1
ATOM 719 C CA . VAL A 1 92 ? 20.629 1.112 -9.582 1.00 70.44 92 VAL A CA 1
ATOM 720 C C . VAL A 1 92 ? 21.847 1.986 -9.884 1.00 70.44 92 VAL A C 1
ATOM 722 O O . VAL A 1 92 ? 21.739 3.206 -9.971 1.00 70.44 92 VAL A O 1
ATOM 725 N N . ARG A 1 93 ? 23.024 1.368 -10.059 1.00 65.94 93 ARG A N 1
ATOM 726 C CA . ARG A 1 93 ? 24.281 2.098 -10.318 1.00 65.94 93 ARG A CA 1
ATOM 727 C C . ARG A 1 93 ? 24.612 2.253 -11.812 1.00 65.94 93 ARG A C 1
ATOM 729 O O . ARG A 1 93 ? 25.369 3.154 -12.155 1.00 65.94 93 ARG A O 1
ATOM 736 N N . LEU A 1 94 ? 24.075 1.392 -12.688 1.00 69.81 94 LEU A N 1
ATOM 737 C CA . LEU A 1 94 ? 24.395 1.385 -14.131 1.00 69.81 94 LEU A CA 1
ATOM 738 C C . LEU A 1 94 ? 23.231 1.042 -15.088 1.00 69.81 94 LEU A C 1
ATOM 740 O O . LEU A 1 94 ? 23.341 1.336 -16.275 1.00 69.81 94 LEU A O 1
ATOM 744 N N . LYS A 1 95 ? 22.144 0.409 -14.626 1.00 70.69 95 LYS A N 1
ATOM 745 C CA . LYS A 1 95 ? 21.010 0.005 -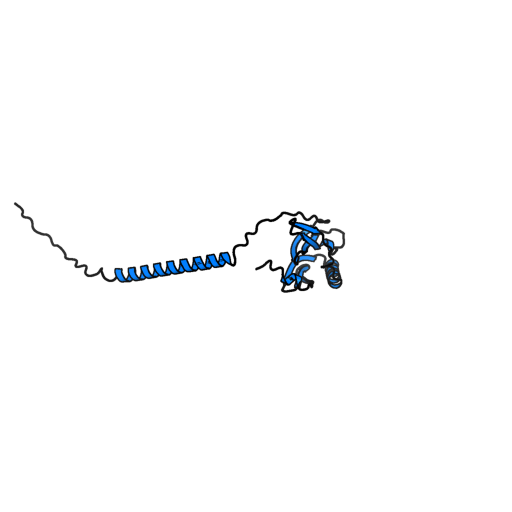15.481 1.00 70.69 95 LYS A CA 1
ATOM 746 C C . LYS A 1 95 ? 19.954 1.123 -15.571 1.00 70.69 95 LYS A C 1
ATOM 748 O O . LYS A 1 95 ? 19.806 1.922 -14.649 1.00 70.69 95 LYS A O 1
ATOM 753 N N . SER A 1 96 ? 19.217 1.184 -16.677 1.00 77.38 96 SER A N 1
ATOM 754 C CA . SER A 1 96 ? 17.963 1.941 -16.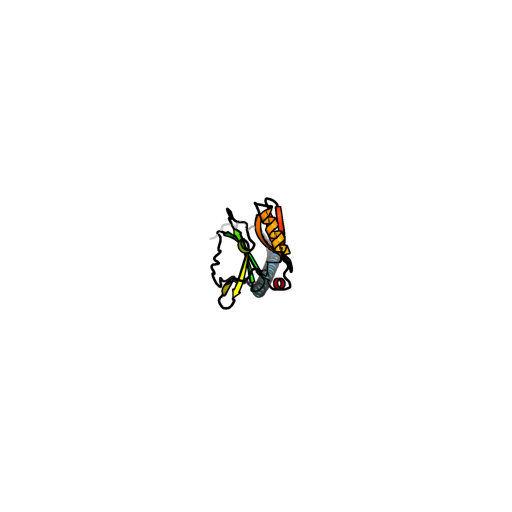754 1.00 77.38 96 SER A CA 1
ATOM 755 C C . SER A 1 96 ? 16.895 1.284 -15.880 1.00 77.38 96 SER A C 1
ATOM 757 O O . SER A 1 96 ? 16.762 0.063 -15.909 1.00 77.38 96 SER A O 1
ATOM 759 N N . ILE A 1 97 ? 16.142 2.093 -15.137 1.00 84.94 97 ILE A N 1
ATOM 760 C CA . ILE A 1 97 ? 15.060 1.621 -14.268 1.00 84.94 97 ILE A CA 1
ATOM 761 C C . ILE A 1 97 ? 13.856 1.229 -15.127 1.00 84.94 97 ILE A C 1
ATOM 763 O O . ILE A 1 97 ? 13.375 2.030 -15.931 1.00 84.94 97 ILE A O 1
ATOM 767 N N . GLU A 1 98 ? 13.370 0.007 -14.945 1.00 86.81 98 GLU A N 1
ATOM 768 C CA . GLU A 1 98 ? 12.141 -0.497 -15.553 1.00 86.81 98 GLU A CA 1
ATOM 769 C C . GLU A 1 98 ? 10.971 -0.451 -14.560 1.00 86.81 98 GLU A C 1
ATOM 771 O O . GLU A 1 98 ? 11.146 -0.278 -13.353 1.00 86.81 98 GLU A O 1
ATOM 776 N N . LEU A 1 99 ? 9.744 -0.624 -15.058 1.00 87.62 99 LEU A N 1
ATOM 777 C CA . LEU A 1 99 ? 8.556 -0.628 -14.201 1.00 87.62 99 LEU A CA 1
ATOM 778 C C . LEU A 1 99 ? 8.605 -1.753 -13.152 1.00 87.62 99 LEU A C 1
ATOM 780 O O . LEU A 1 99 ? 8.260 -1.523 -11.995 1.00 87.62 99 LEU A O 1
ATOM 784 N N . ALA A 1 100 ? 9.074 -2.939 -13.555 1.00 87.81 100 ALA A N 1
ATOM 785 C CA . ALA A 1 100 ? 9.217 -4.110 -12.689 1.00 87.81 100 ALA A CA 1
ATOM 786 C C . ALA A 1 100 ? 10.308 -3.953 -11.615 1.00 87.81 100 ALA A C 1
ATOM 788 O O . ALA A 1 100 ? 10.289 -4.670 -10.619 1.00 87.81 100 ALA A O 1
ATOM 789 N N . ASP A 1 101 ? 11.230 -2.998 -11.784 1.00 87.06 101 ASP A N 1
ATOM 790 C CA . ASP A 1 101 ? 12.231 -2.692 -10.761 1.00 87.06 101 ASP A CA 1
ATOM 791 C C . ASP A 1 101 ? 11.598 -1.919 -9.591 1.00 87.06 101 ASP A C 1
ATOM 793 O O . ASP A 1 101 ? 11.967 -2.116 -8.436 1.00 87.06 101 ASP A O 1
ATOM 797 N N . VAL A 1 102 ? 10.635 -1.037 -9.876 1.00 89.19 102 VAL A N 1
ATOM 798 C CA . VAL A 1 102 ? 10.023 -0.140 -8.877 1.00 89.19 102 VAL A CA 1
ATOM 799 C C . VAL A 1 102 ? 8.742 -0.723 -8.293 1.00 89.19 102 VAL A C 1
ATOM 801 O O . VAL A 1 102 ? 8.439 -0.480 -7.125 1.00 89.19 102 VAL A O 1
ATOM 804 N N . PHE A 1 103 ? 7.993 -1.503 -9.070 1.00 91.12 103 PHE A N 1
ATOM 805 C CA . PHE A 1 103 ? 6.714 -2.054 -8.646 1.00 91.12 103 PHE A CA 1
ATOM 806 C C . PHE A 1 103 ? 6.651 -3.560 -8.830 1.00 91.12 103 PHE A C 1
ATOM 808 O O . PHE A 1 103 ? 7.095 -4.104 -9.837 1.00 91.12 103 PHE A O 1
ATOM 815 N N . SER A 1 104 ? 5.996 -4.225 -7.887 1.00 90.94 104 SER A N 1
ATOM 816 C CA . SER A 1 104 ? 5.597 -5.620 -8.028 1.00 90.94 104 SER A CA 1
ATOM 817 C C . SER A 1 104 ? 4.144 -5.788 -7.610 1.00 90.94 104 SER A C 1
ATOM 819 O O . SER A 1 104 ? 3.614 -5.040 -6.781 1.00 90.94 104 SER A O 1
ATOM 821 N N . VAL A 1 105 ? 3.480 -6.765 -8.221 1.00 91.31 105 VAL A N 1
ATOM 822 C CA . VAL A 1 105 ? 2.094 -7.101 -7.913 1.00 91.31 105 VAL A CA 1
ATOM 823 C C . VAL A 1 105 ? 2.064 -8.512 -7.355 1.00 91.31 105 VAL A C 1
ATOM 825 O O . VAL A 1 105 ? 2.649 -9.434 -7.920 1.00 91.31 105 VAL A O 1
ATOM 828 N N . PHE A 1 106 ? 1.358 -8.683 -6.247 1.00 90.56 106 PHE A N 1
ATOM 829 C CA . PHE A 1 106 ? 1.097 -9.978 -5.646 1.00 90.56 106 PHE A CA 1
ATOM 830 C C . PHE A 1 106 ? -0.397 -10.187 -5.494 1.00 90.56 106 PHE A C 1
ATOM 832 O O . PHE A 1 106 ? -1.151 -9.260 -5.217 1.00 90.56 106 PHE A O 1
ATOM 839 N N . ARG A 1 107 ? -0.833 -11.427 -5.637 1.00 90.62 107 ARG A N 1
ATOM 840 C CA . ARG A 1 107 ? -2.162 -11.863 -5.246 1.00 90.62 107 ARG A CA 1
ATOM 841 C C . ARG A 1 107 ? -2.075 -12.506 -3.871 1.00 90.62 107 ARG A C 1
ATOM 843 O O . ARG A 1 107 ? -1.235 -13.374 -3.650 1.00 90.62 107 ARG A O 1
ATOM 850 N N . TYR A 1 108 ? -2.942 -12.071 -2.971 1.00 89.81 108 TYR A N 1
ATOM 851 C CA . TYR A 1 108 ? -3.092 -12.666 -1.654 1.00 89.81 108 TYR A CA 1
ATOM 852 C C . TYR A 1 108 ? -4.038 -13.865 -1.724 1.00 89.81 108 TYR A C 1
ATOM 854 O O . TYR A 1 108 ? -5.155 -13.742 -2.240 1.00 89.81 108 TYR A O 1
ATOM 862 N N . ASP A 1 109 ? -3.593 -15.010 -1.210 1.00 88.56 109 ASP A N 1
ATOM 863 C CA . ASP A 1 109 ? -4.449 -16.169 -0.976 1.00 88.56 109 ASP A CA 1
ATOM 864 C C . ASP A 1 109 ? -4.917 -16.174 0.482 1.00 88.56 109 ASP A C 1
ATOM 866 O O . ASP A 1 109 ? -4.113 -16.184 1.415 1.00 88.56 109 ASP A O 1
ATOM 870 N N . SER A 1 110 ? -6.233 -16.142 0.690 1.00 84.94 110 SER A N 1
ATOM 871 C CA . SER A 1 110 ? -6.823 -16.132 2.027 1.00 84.94 110 SER A CA 1
ATOM 872 C C . SER A 1 110 ? -6.834 -17.500 2.707 1.00 84.94 110 SER A C 1
ATOM 874 O O . SER A 1 110 ? -7.054 -17.536 3.912 1.00 84.94 110 SER A O 1
ATOM 876 N N . GLN A 1 111 ? -6.659 -18.600 1.965 1.00 85.94 111 GLN A N 1
ATOM 877 C CA . GLN A 1 111 ? -6.631 -19.953 2.534 1.00 85.94 111 GLN A CA 1
ATOM 878 C C . GLN A 1 111 ? -5.273 -20.242 3.171 1.00 85.94 111 GLN A C 1
ATOM 880 O O . GLN A 1 111 ? -5.199 -20.643 4.329 1.00 85.94 111 GLN A O 1
ATOM 885 N N . ASP A 1 112 ? -4.207 -19.947 2.430 1.00 86.00 112 ASP A N 1
ATOM 886 C CA . ASP A 1 112 ? -2.831 -20.234 2.848 1.00 86.00 112 ASP A CA 1
ATOM 887 C C . ASP A 1 112 ? -2.134 -19.010 3.467 1.00 86.00 112 ASP A C 1
ATOM 889 O O . ASP A 1 112 ? -0.978 -19.081 3.886 1.00 86.00 112 ASP A O 1
ATOM 893 N N . HIS A 1 113 ? -2.832 -17.869 3.517 1.00 86.00 113 HIS A N 1
ATOM 894 C CA . HIS A 1 113 ? -2.320 -16.571 3.961 1.00 86.00 113 HIS A CA 1
ATOM 895 C C . HIS A 1 113 ? -0.994 -16.182 3.290 1.00 86.00 113 HIS A C 1
ATOM 897 O O . HIS A 1 113 ? -0.144 -15.540 3.910 1.00 86.00 113 HIS A O 1
ATOM 903 N N . SER A 1 114 ? -0.821 -16.550 2.020 1.00 87.62 114 SER A N 1
ATOM 904 C CA . SER A 1 114 ? 0.406 -16.408 1.234 1.00 87.62 114 SER A CA 1
ATOM 905 C C . SER A 1 114 ? 0.272 -15.325 0.153 1.00 87.62 114 SER A C 1
ATOM 907 O O . SER A 1 114 ? -0.826 -14.926 -0.242 1.00 87.62 114 SER A O 1
ATOM 909 N N . PHE A 1 115 ? 1.413 -14.828 -0.332 1.00 88.31 115 PHE A N 1
ATOM 910 C CA . PHE A 1 115 ? 1.476 -13.925 -1.483 1.00 88.31 115 PHE A CA 1
ATOM 911 C C . PHE A 1 115 ? 2.074 -14.652 -2.684 1.00 88.31 115 PHE A C 1
ATOM 913 O O . PHE A 1 115 ? 3.173 -15.199 -2.600 1.00 88.31 115 PHE A O 1
ATOM 920 N N . HIS A 1 116 ? 1.373 -14.604 -3.812 1.00 89.94 116 HIS A N 1
ATOM 921 C CA . HIS A 1 116 ? 1.817 -15.172 -5.080 1.00 89.94 116 HIS A CA 1
ATOM 922 C C . HIS A 1 116 ? 2.070 -14.065 -6.094 1.00 89.94 116 HIS A C 1
ATOM 924 O O . HIS A 1 116 ? 1.244 -13.164 -6.235 1.00 89.94 116 HIS A O 1
ATOM 930 N N . THR A 1 117 ? 3.199 -14.117 -6.799 1.00 88.69 117 THR A N 1
ATOM 931 C CA . THR A 1 117 ? 3.532 -13.121 -7.824 1.00 88.69 117 THR A CA 1
ATOM 932 C C . THR A 1 117 ? 2.438 -13.075 -8.888 1.00 88.69 117 THR A C 1
ATOM 934 O O . THR A 1 117 ? 1.998 -14.107 -9.393 1.00 88.69 117 THR A O 1
ATOM 937 N N . ALA A 1 118 ? 1.996 -11.868 -9.216 1.00 88.81 118 ALA A N 1
ATOM 938 C CA . ALA A 1 118 ? 1.007 -11.589 -10.241 1.00 88.81 118 ALA A CA 1
ATOM 939 C C . ALA A 1 118 ? 1.623 -10.682 -11.322 1.00 88.81 118 ALA A C 1
ATOM 941 O O . ALA A 1 118 ? 2.574 -9.946 -11.045 1.00 88.81 118 ALA A O 1
ATOM 942 N N . PRO A 1 119 ? 1.108 -10.728 -12.561 1.00 87.44 119 PRO A N 1
ATOM 943 C CA . PRO A 1 119 ? 1.630 -9.904 -13.642 1.00 87.44 119 PRO A CA 1
ATOM 944 C C . PRO A 1 119 ? 1.386 -8.410 -13.387 1.00 87.44 119 PRO A C 1
ATOM 946 O O . PRO A 1 119 ? 0.392 -8.010 -12.775 1.00 87.44 119 PRO A O 1
ATOM 949 N N . LEU A 1 120 ? 2.289 -7.575 -13.912 1.00 84.12 120 LEU A N 1
ATOM 950 C CA . LEU A 1 120 ? 2.203 -6.112 -13.830 1.00 84.12 120 LEU A CA 1
ATOM 951 C C . LEU A 1 120 ? 1.153 -5.508 -14.774 1.00 84.12 120 LEU A C 1
ATOM 953 O O . LEU A 1 120 ? 0.980 -4.292 -14.773 1.00 84.12 120 LEU A O 1
ATOM 957 N N . ASP A 1 121 ? 0.432 -6.323 -15.546 1.00 82.81 121 ASP A N 1
ATOM 958 C CA . ASP A 1 121 ? -0.563 -5.895 -16.540 1.00 82.81 121 ASP A CA 1
ATOM 959 C C . ASP A 1 121 ? -1.574 -4.888 -15.984 1.00 82.81 121 ASP A C 1
ATOM 961 O O . ASP A 1 121 ? -2.036 -4.004 -16.701 1.00 82.81 121 ASP A O 1
ATOM 965 N N . LEU A 1 122 ? -1.869 -4.989 -14.683 1.00 78.44 122 LEU A N 1
ATOM 966 C CA . LEU A 1 122 ? -2.731 -4.050 -13.980 1.00 78.44 122 LEU A CA 1
ATOM 967 C C . LEU A 1 122 ? -2.217 -2.613 -14.097 1.00 78.44 122 LEU A C 1
ATOM 969 O O . LEU A 1 122 ? -3.006 -1.724 -14.366 1.00 78.44 122 LEU A O 1
ATOM 973 N N . ILE A 1 123 ? -0.918 -2.392 -13.897 1.00 81.19 123 ILE A N 1
ATOM 974 C CA . ILE A 1 123 ? -0.279 -1.069 -13.880 1.00 81.19 123 ILE A CA 1
ATOM 975 C C . ILE A 1 123 ? 0.437 -0.730 -15.191 1.00 81.19 123 ILE A C 1
ATOM 977 O O . ILE A 1 123 ? 0.778 0.428 -15.416 1.00 81.19 123 ILE A O 1
ATOM 981 N N . ALA A 1 124 ? 0.628 -1.700 -16.086 1.00 83.00 124 ALA A N 1
ATOM 982 C CA . ALA A 1 124 ? 1.370 -1.555 -17.337 1.00 83.00 124 ALA A CA 1
ATOM 983 C C . ALA A 1 124 ? 0.577 -0.856 -18.466 1.00 83.00 124 ALA A C 1
ATOM 985 O O . ALA A 1 124 ? 0.731 -1.178 -19.644 1.00 83.00 124 ALA A O 1
ATOM 986 N N . HIS A 1 125 ? -0.273 0.122 -18.140 1.00 85.25 125 HIS A N 1
ATOM 987 C CA . HIS A 1 125 ? -0.961 0.916 -19.157 1.00 85.25 125 HIS A CA 1
ATOM 988 C C . HIS A 1 125 ? 0.031 1.770 -19.947 1.00 85.25 125 HIS A C 1
ATOM 990 O O . HIS A 1 125 ? 0.805 2.519 -19.357 1.00 85.25 125 HIS A O 1
ATOM 996 N N . GLU A 1 126 ? -0.050 1.731 -21.277 1.00 85.06 126 GLU A N 1
ATOM 997 C CA . GLU A 1 126 ? 0.929 2.355 -22.179 1.00 85.06 126 GLU A CA 1
ATOM 998 C C . GLU A 1 126 ? 1.245 3.818 -21.827 1.00 85.06 126 GLU A C 1
ATOM 1000 O O . GLU A 1 126 ? 2.411 4.173 -21.669 1.00 85.06 126 GLU A O 1
ATOM 1005 N N . LYS A 1 127 ? 0.216 4.647 -21.599 1.00 85.44 127 LYS A N 1
ATOM 1006 C CA . LYS A 1 127 ? 0.395 6.055 -21.196 1.00 85.44 127 LYS A CA 1
ATOM 1007 C C . LYS A 1 127 ? 1.139 6.198 -19.867 1.00 85.44 127 LYS A C 1
ATOM 1009 O O . LYS A 1 127 ? 2.035 7.021 -19.746 1.00 85.44 127 LYS A O 1
ATOM 1014 N N . PHE A 1 128 ? 0.784 5.379 -18.881 1.00 87.44 128 PHE A N 1
ATOM 1015 C CA . PHE A 1 128 ? 1.421 5.406 -17.567 1.00 87.44 128 PHE A CA 1
ATOM 1016 C C . PHE A 1 128 ? 2.885 4.959 -17.647 1.00 87.44 128 PHE A C 1
ATOM 1018 O O . PHE A 1 128 ? 3.750 5.586 -17.042 1.00 87.44 128 PHE A O 1
ATOM 1025 N N . VAL A 1 129 ? 3.172 3.909 -18.421 1.00 88.62 129 VAL A N 1
ATOM 1026 C CA . VAL A 1 129 ? 4.538 3.413 -18.632 1.00 88.62 129 VAL A CA 1
ATOM 1027 C C . VAL A 1 129 ? 5.393 4.465 -19.336 1.00 88.62 129 VAL A C 1
ATOM 1029 O O . VAL A 1 129 ? 6.533 4.682 -18.932 1.00 88.62 129 VAL A O 1
ATOM 1032 N N . GLN A 1 130 ? 4.848 5.155 -20.340 1.00 88.25 130 GLN A N 1
ATOM 1033 C CA . GLN A 1 130 ? 5.534 6.262 -21.011 1.00 88.25 130 GLN A CA 1
ATOM 1034 C C . GLN A 1 130 ? 5.854 7.399 -20.032 1.00 88.25 130 GLN A C 1
ATOM 1036 O O . GLN A 1 130 ? 7.023 7.759 -19.892 1.00 88.25 130 GLN A O 1
ATOM 1041 N N . ASP A 1 131 ? 4.857 7.889 -19.289 1.00 87.81 131 ASP A N 1
ATOM 1042 C CA . ASP A 1 131 ? 5.040 8.960 -18.299 1.00 87.81 131 ASP A CA 1
ATOM 1043 C C . ASP A 1 131 ? 6.068 8.575 -17.214 1.00 87.81 131 ASP A C 1
ATOM 1045 O O . ASP A 1 131 ? 6.888 9.395 -16.786 1.00 87.81 131 ASP A O 1
ATOM 1049 N N . PHE A 1 132 ? 6.047 7.313 -16.775 1.00 89.62 132 PHE A N 1
ATOM 1050 C CA . PHE A 1 132 ? 6.996 6.755 -15.813 1.00 89.62 132 PHE A CA 1
ATOM 1051 C C . PHE A 1 132 ? 8.425 6.732 -16.371 1.00 89.62 132 PHE A C 1
ATOM 1053 O O . PHE A 1 132 ? 9.349 7.240 -15.729 1.00 89.62 132 PHE A O 1
ATOM 1060 N N . LEU A 1 133 ? 8.616 6.178 -17.572 1.00 88.56 133 LEU A N 1
ATOM 1061 C CA . LEU A 1 133 ? 9.934 6.065 -18.197 1.00 88.56 133 LEU A CA 1
ATOM 1062 C C . LEU A 1 133 ? 10.528 7.439 -18.506 1.00 88.56 133 LEU A C 1
ATOM 1064 O O . LEU A 1 133 ? 11.720 7.652 -18.285 1.00 88.56 133 LEU A O 1
ATOM 1068 N N . GLU A 1 134 ? 9.718 8.391 -18.971 1.00 87.75 134 GLU A N 1
ATOM 1069 C CA . GLU A 1 134 ? 10.167 9.768 -19.174 1.00 87.75 134 GLU A CA 1
ATOM 1070 C C . GLU A 1 134 ? 10.657 10.392 -17.868 1.00 87.75 134 GLU A C 1
ATOM 1072 O O . GLU A 1 134 ? 11.736 10.985 -17.831 1.00 87.75 134 GLU A O 1
ATOM 1077 N N . MET A 1 135 ? 9.912 10.218 -16.777 1.00 86.38 135 MET A N 1
ATOM 1078 C CA . MET A 1 135 ? 10.291 10.772 -15.482 1.00 86.38 135 MET A CA 1
ATOM 1079 C C . MET A 1 135 ? 11.649 10.234 -15.008 1.00 86.38 135 MET A C 1
ATOM 1081 O O . MET A 1 135 ? 12.529 11.029 -14.678 1.00 86.38 135 MET A O 1
ATOM 1085 N N . TYR A 1 136 ? 11.865 8.917 -15.054 1.00 86.12 136 TYR A N 1
ATOM 1086 C CA . TYR A 1 136 ? 13.148 8.313 -14.672 1.00 86.12 136 TYR A CA 1
ATOM 1087 C C . TYR A 1 136 ? 14.288 8.619 -15.657 1.00 86.12 136 TYR A C 1
ATOM 1089 O O . TYR A 1 136 ? 15.452 8.661 -15.257 1.00 86.12 136 TYR A O 1
ATOM 1097 N N . LYS A 1 137 ? 13.982 8.879 -16.934 1.00 85.19 137 LYS A N 1
ATOM 1098 C CA . LYS A 1 137 ? 14.979 9.246 -17.951 1.00 85.19 137 LYS A CA 1
ATOM 1099 C C . LYS A 1 137 ? 15.456 10.691 -17.812 1.00 85.19 137 LYS A C 1
ATOM 1101 O O . LYS A 1 137 ? 16.652 10.953 -17.930 1.00 85.19 137 LYS A O 1
ATOM 1106 N N . PHE A 1 138 ? 14.537 11.633 -17.601 1.00 84.25 138 PHE A N 1
ATOM 1107 C CA . PHE A 1 138 ? 14.857 13.062 -17.549 1.00 84.25 138 PHE A CA 1
ATOM 1108 C C . PHE A 1 138 ? 15.292 13.528 -16.160 1.00 84.25 138 PHE A C 1
ATOM 1110 O O . PHE A 1 138 ? 16.057 14.488 -16.053 1.00 84.25 138 PHE A O 1
ATOM 1117 N N . TYR A 1 139 ? 14.844 12.855 -15.100 1.00 81.94 139 TYR A N 1
ATOM 1118 C CA . TYR A 1 139 ? 15.105 13.271 -13.731 1.00 81.94 139 TYR A CA 1
ATOM 1119 C C . TYR A 1 139 ? 15.817 12.173 -12.937 1.00 81.94 139 TYR A C 1
ATOM 1121 O O . TYR A 1 139 ? 15.212 11.188 -12.518 1.00 81.94 139 TYR A O 1
ATOM 1129 N N . LYS A 1 140 ? 17.117 12.373 -12.692 1.00 77.50 140 LYS A N 1
ATOM 1130 C CA . LYS A 1 140 ? 17.975 11.396 -11.998 1.00 77.50 140 LYS A CA 1
ATOM 1131 C C . LYS A 1 140 ? 17.598 11.179 -10.530 1.00 77.50 140 LYS A C 1
ATOM 1133 O O . LYS A 1 140 ? 17.685 10.058 -10.049 1.00 77.50 140 LYS A O 1
ATOM 1138 N N . ASP A 1 141 ? 17.128 12.223 -9.851 1.00 83.75 141 ASP A N 1
ATOM 1139 C CA . ASP A 1 141 ? 16.712 12.164 -8.443 1.00 83.75 141 ASP A CA 1
ATOM 1140 C C . ASP A 1 141 ? 15.207 11.874 -8.323 1.00 83.75 141 ASP A C 1
ATOM 1142 O O . ASP A 1 141 ? 14.474 12.595 -7.636 1.00 83.75 141 ASP A O 1
ATOM 1146 N N . THR A 1 142 ? 14.734 10.868 -9.065 1.00 87.81 142 THR A N 1
ATOM 1147 C CA . THR A 1 142 ? 13.344 10.403 -9.015 1.00 87.81 142 THR A CA 1
ATOM 1148 C C . THR A 1 142 ? 13.216 9.266 -8.017 1.00 87.81 142 THR A C 1
ATOM 1150 O O . THR A 1 142 ? 13.855 8.225 -8.159 1.00 87.81 142 THR A O 1
ATOM 1153 N N . VAL A 1 143 ? 12.359 9.456 -7.020 1.00 90.31 143 VAL A N 1
ATOM 1154 C CA . VAL A 1 143 ? 12.126 8.493 -5.942 1.00 90.31 143 VAL A CA 1
ATOM 1155 C C . VAL A 1 143 ? 10.626 8.276 -5.795 1.00 90.31 143 VAL A C 1
ATOM 1157 O O . VAL A 1 143 ? 9.857 9.238 -5.749 1.00 90.31 143 VAL A O 1
ATOM 1160 N N . PHE A 1 144 ? 10.188 7.022 -5.722 1.00 93.06 144 PHE A N 1
ATOM 1161 C CA . PHE A 1 144 ? 8.811 6.704 -5.359 1.00 93.06 144 PHE A CA 1
ATOM 1162 C C . PHE A 1 144 ? 8.609 6.979 -3.865 1.00 93.06 144 PHE A C 1
ATOM 1164 O O . PHE A 1 144 ? 9.465 6.628 -3.055 1.00 93.06 144 PHE A O 1
ATOM 1171 N N . LEU A 1 145 ? 7.499 7.622 -3.491 1.00 92.69 145 LEU A N 1
ATOM 1172 C CA . LEU A 1 145 ? 7.216 7.982 -2.098 1.00 92.69 145 LEU A CA 1
ATOM 1173 C C . LEU A 1 145 ? 6.094 7.167 -1.478 1.00 92.69 145 LEU A C 1
ATOM 1175 O O . LEU A 1 145 ? 6.249 6.708 -0.349 1.00 92.69 145 LEU A O 1
ATOM 1179 N N . LYS A 1 146 ? 4.944 7.090 -2.151 1.00 93.25 146 LYS A N 1
ATOM 1180 C CA . LYS A 1 146 ? 3.757 6.416 -1.623 1.00 93.25 146 LYS A CA 1
ATOM 1181 C C . LYS A 1 146 ? 2.667 6.233 -2.664 1.00 93.25 146 LYS A C 1
ATOM 1183 O O . LYS A 1 146 ? 2.595 6.958 -3.663 1.00 93.25 146 LYS A O 1
ATOM 1188 N N . PHE A 1 147 ? 1.762 5.328 -2.349 1.00 92.06 147 PHE A N 1
ATOM 1189 C CA . PHE A 1 147 ? 0.448 5.226 -2.940 1.00 92.06 147 PHE A CA 1
ATOM 1190 C C . PHE A 1 147 ? -0.514 6.191 -2.238 1.00 92.06 147 PHE A C 1
ATOM 1192 O O . PHE A 1 147 ? -0.445 6.435 -1.034 1.00 92.06 147 PHE A O 1
ATOM 1199 N N . ALA A 1 148 ? -1.429 6.777 -2.999 1.00 89.44 148 ALA A N 1
ATOM 1200 C CA . ALA A 1 148 ? -2.509 7.590 -2.464 1.00 89.44 148 ALA A CA 1
ATOM 1201 C C . ALA A 1 148 ? -3.818 7.171 -3.125 1.00 89.44 148 ALA A C 1
ATOM 1203 O O . ALA A 1 148 ? -3.993 7.327 -4.330 1.00 89.44 148 ALA A O 1
ATOM 1204 N N . VAL A 1 149 ? -4.741 6.631 -2.336 1.00 86.94 149 VAL A N 1
ATOM 1205 C CA . VAL A 1 149 ? -6.087 6.295 -2.803 1.00 86.94 149 VAL A CA 1
ATOM 1206 C C . VAL A 1 149 ? -6.997 7.484 -2.525 1.00 86.94 149 VAL A C 1
ATOM 1208 O O . VAL A 1 149 ? -7.157 7.890 -1.376 1.00 86.94 149 VAL A O 1
ATOM 1211 N N . LEU A 1 150 ? -7.586 8.053 -3.575 1.00 85.12 150 LEU A N 1
ATOM 1212 C CA . LEU A 1 150 ? -8.544 9.148 -3.466 1.00 85.12 150 LEU A CA 1
ATOM 1213 C C . LEU A 1 150 ? -9.797 8.797 -4.271 1.00 85.12 150 LEU A C 1
ATOM 1215 O O . LEU A 1 150 ? -9.814 8.855 -5.503 1.00 85.12 150 LEU A O 1
ATOM 1219 N N . GLY A 1 151 ? -10.849 8.407 -3.551 1.00 81.50 151 GLY A N 1
ATOM 1220 C CA . GLY A 1 151 ? -12.089 7.918 -4.145 1.00 81.50 151 GLY A CA 1
ATOM 1221 C C . GLY A 1 151 ? -11.838 6.675 -5.016 1.00 81.50 151 GLY A C 1
ATOM 1222 O O . GLY A 1 151 ? -11.219 5.724 -4.546 1.00 81.50 151 GLY A O 1
ATOM 1223 N N . PRO A 1 152 ? -12.283 6.659 -6.284 1.00 80.25 152 PRO A N 1
ATOM 1224 C CA . PRO A 1 152 ? -12.089 5.525 -7.189 1.00 80.25 152 PRO A CA 1
ATOM 1225 C C . PRO A 1 152 ? -10.721 5.538 -7.893 1.00 80.25 152 PRO A C 1
ATOM 1227 O O . PRO A 1 152 ? -10.539 4.849 -8.893 1.00 80.25 152 PRO A O 1
ATOM 1230 N N . HIS A 1 153 ? -9.771 6.366 -7.458 1.00 82.44 153 HIS A N 1
ATOM 1231 C CA . HIS A 1 153 ? -8.492 6.538 -8.142 1.00 82.44 153 HIS A CA 1
ATOM 1232 C C . HIS A 1 153 ? -7.325 6.208 -7.225 1.00 82.44 153 HIS A C 1
ATOM 1234 O O . HIS A 1 153 ? -7.293 6.619 -6.065 1.00 82.44 153 HIS A O 1
ATOM 1240 N N . LEU A 1 154 ? -6.349 5.496 -7.783 1.00 86.94 154 LEU A N 1
ATOM 1241 C CA . LEU A 1 154 ? -5.067 5.258 -7.147 1.00 86.94 154 LEU A CA 1
ATOM 1242 C C . LEU A 1 154 ? -4.042 6.193 -7.784 1.00 86.94 154 LEU A C 1
ATOM 1244 O O . LEU A 1 154 ? -3.950 6.332 -9.000 1.00 86.94 154 LEU A O 1
ATOM 1248 N N . TYR A 1 155 ? -3.263 6.84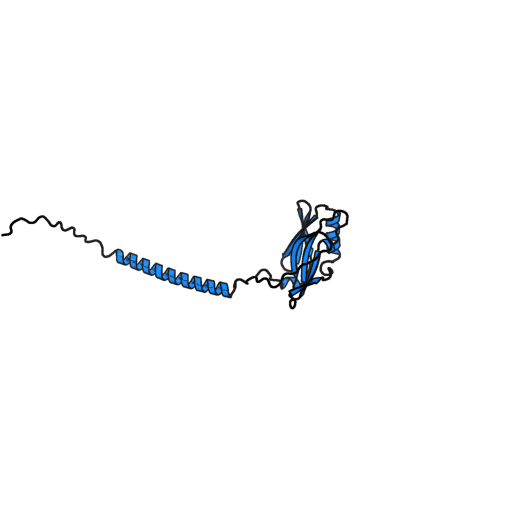8 -6.950 1.00 89.50 155 TYR A N 1
ATOM 1249 C CA . TYR A 1 155 ? -2.210 7.753 -7.356 1.00 89.50 155 TYR A CA 1
ATOM 1250 C C . TYR A 1 155 ? -0.880 7.211 -6.860 1.00 89.50 155 TYR A C 1
ATOM 1252 O O . TYR A 1 155 ? -0.775 6.725 -5.736 1.00 89.50 155 TYR A O 1
ATOM 1260 N N . MET A 1 156 ? 0.139 7.320 -7.699 1.00 91.44 156 MET A N 1
ATOM 1261 C CA . MET A 1 156 ? 1.515 7.016 -7.341 1.00 91.44 156 MET A CA 1
ATOM 1262 C C . MET A 1 156 ? 2.260 8.338 -7.224 1.00 91.44 156 MET A C 1
ATOM 1264 O O . MET A 1 156 ? 2.343 9.105 -8.188 1.00 91.44 156 MET A O 1
ATOM 1268 N N . VAL A 1 157 ? 2.730 8.641 -6.018 1.00 92.12 157 VAL A N 1
ATOM 1269 C CA . VAL A 1 157 ? 3.409 9.897 -5.711 1.00 92.12 157 VAL A CA 1
ATOM 1270 C C . VAL A 1 157 ? 4.909 9.675 -5.804 1.00 92.12 157 VAL A C 1
ATOM 1272 O O . VAL A 1 157 ? 5.466 8.808 -5.133 1.00 92.12 157 VAL A O 1
ATOM 1275 N N . PHE A 1 158 ? 5.557 10.506 -6.605 1.00 92.38 158 PHE A N 1
ATOM 1276 C CA . PHE A 1 158 ? 6.992 10.518 -6.817 1.00 92.38 158 PHE A CA 1
ATOM 1277 C C . PHE A 1 158 ? 7.568 11.859 -6.381 1.00 92.38 158 PHE A C 1
ATOM 1279 O O . PHE A 1 158 ? 6.958 12.919 -6.553 1.00 92.38 158 PHE A O 1
ATOM 1286 N N . GLN A 1 159 ? 8.771 11.820 -5.835 1.00 91.12 159 GLN A N 1
ATOM 1287 C CA . GLN A 1 159 ? 9.587 12.993 -5.603 1.00 91.12 159 GLN A CA 1
ATOM 1288 C C . GLN A 1 159 ? 10.606 13.108 -6.723 1.00 91.12 159 GLN A C 1
ATOM 1290 O O . GLN A 1 159 ? 11.342 12.169 -6.999 1.00 91.12 159 GLN A O 1
ATOM 1295 N N . VAL A 1 160 ? 10.645 14.279 -7.344 1.00 89.25 160 VAL A N 1
ATOM 1296 C CA . VAL A 1 160 ? 11.591 14.630 -8.395 1.00 89.25 160 VAL A CA 1
ATOM 1297 C C . VAL A 1 160 ? 12.399 15.823 -7.897 1.00 89.25 160 VAL A C 1
ATOM 1299 O O . VAL A 1 160 ? 11.939 16.974 -7.921 1.00 89.25 160 VAL A O 1
ATOM 1302 N N . GLY A 1 161 ? 13.582 15.545 -7.349 1.00 85.75 161 GLY A N 1
ATOM 1303 C CA . GLY A 1 161 ? 14.381 16.536 -6.628 1.00 85.75 161 GLY A CA 1
ATOM 1304 C C . GLY A 1 161 ? 13.620 17.115 -5.426 1.00 85.75 161 GLY A C 1
ATOM 1305 O O . GLY A 1 161 ? 13.409 16.439 -4.424 1.00 85.75 161 GLY A O 1
ATOM 1306 N N . LYS A 1 162 ? 13.188 18.382 -5.510 1.00 85.75 162 LYS A N 1
ATOM 1307 C CA . LYS A 1 162 ? 12.411 19.064 -4.448 1.00 85.75 162 LYS A CA 1
ATOM 1308 C C . LYS A 1 162 ? 10.904 19.131 -4.713 1.00 85.75 162 LYS A C 1
ATOM 1310 O O . LYS A 1 162 ? 10.172 19.697 -3.907 1.00 85.75 162 LYS A O 1
ATOM 1315 N N . ARG A 1 163 ? 10.436 18.632 -5.859 1.00 89.19 163 ARG A N 1
ATOM 1316 C CA . ARG A 1 163 ? 9.029 18.729 -6.267 1.00 89.19 163 ARG A CA 1
ATOM 1317 C C . ARG A 1 163 ? 8.346 17.378 -6.145 1.00 89.19 163 ARG A C 1
ATOM 1319 O O . ARG A 1 163 ? 8.957 16.347 -6.402 1.00 89.19 163 ARG A O 1
ATOM 1326 N N . LEU A 1 164 ? 7.063 17.406 -5.806 1.00 90.69 164 LEU A N 1
ATOM 1327 C CA . LEU A 1 164 ? 6.201 16.234 -5.872 1.00 90.69 164 LEU A CA 1
ATOM 1328 C C . LEU A 1 164 ? 5.551 16.170 -7.252 1.00 90.69 164 LEU A C 1
ATOM 1330 O O . LEU A 1 164 ? 5.018 17.166 -7.745 1.00 90.69 164 LEU A O 1
ATOM 1334 N N . ARG A 1 165 ? 5.591 14.994 -7.870 1.00 89.50 165 ARG A N 1
ATOM 1335 C CA . ARG A 1 165 ? 4.883 14.668 -9.105 1.00 89.50 165 ARG A CA 1
ATOM 1336 C C . ARG A 1 165 ? 4.013 13.453 -8.835 1.00 89.50 165 ARG A C 1
ATOM 1338 O O . ARG A 1 165 ? 4.427 12.524 -8.157 1.00 89.50 165 ARG A O 1
ATOM 1345 N N . THR A 1 166 ? 2.792 13.472 -9.343 1.00 88.50 166 THR A N 1
ATOM 1346 C CA . THR A 1 166 ? 1.843 12.384 -9.116 1.00 88.50 166 THR A CA 1
ATOM 1347 C C . THR A 1 166 ? 1.428 11.808 -10.454 1.00 88.50 166 THR A C 1
ATOM 1349 O O . THR A 1 166 ? 1.019 12.561 -11.336 1.00 88.50 166 THR A O 1
ATOM 1352 N N . LEU A 1 167 ? 1.516 10.488 -10.591 1.00 85.31 167 LEU A N 1
ATOM 1353 C CA . LEU A 1 167 ? 0.950 9.762 -11.720 1.00 85.31 167 LEU A CA 1
ATOM 1354 C C . LEU A 1 167 ? -0.383 9.161 -11.287 1.00 85.31 167 LEU A C 1
ATOM 1356 O O . LEU A 1 167 ? -0.480 8.493 -10.255 1.00 85.31 167 LEU A O 1
ATOM 1360 N N . ARG A 1 168 ? -1.434 9.445 -12.056 1.00 83.12 168 ARG A N 1
ATOM 1361 C CA . ARG A 1 168 ? -2.765 8.897 -11.806 1.00 83.12 168 ARG A CA 1
ATOM 1362 C C . ARG A 1 168 ? -2.874 7.542 -12.477 1.00 83.12 168 ARG A C 1
ATOM 1364 O O . ARG A 1 168 ? -2.699 7.429 -13.685 1.00 83.12 168 ARG A O 1
ATOM 1371 N N . PHE A 1 169 ? -3.259 6.555 -11.693 1.00 77.06 169 PHE A N 1
ATOM 1372 C CA . PHE A 1 169 ? -3.576 5.224 -12.151 1.00 77.06 169 PHE A CA 1
ATOM 1373 C C . PHE A 1 169 ? -5.091 4.987 -12.005 1.00 77.06 169 PHE A C 1
ATOM 1375 O O . PHE A 1 169 ? -5.702 5.214 -10.956 1.00 77.06 169 PHE A O 1
ATOM 1382 N N . LEU A 1 170 ? -5.735 4.615 -13.108 1.00 63.47 170 LEU A N 1
ATOM 1383 C CA . LEU A 1 170 ? -7.183 4.442 -13.185 1.00 63.47 170 LEU A CA 1
ATOM 1384 C C . LEU A 1 170 ? -7.514 2.957 -13.106 1.00 63.47 170 LEU A C 1
ATOM 1386 O O . LEU A 1 170 ? -7.292 2.237 -14.067 1.00 63.47 170 LEU A O 1
ATOM 1390 N N . ASN A 1 171 ? -8.129 2.539 -12.003 1.00 58.03 171 ASN A N 1
ATOM 1391 C CA . ASN A 1 171 ? -8.867 1.284 -11.944 1.00 58.03 171 ASN A CA 1
ATOM 1392 C C . ASN A 1 171 ? -10.322 1.565 -11.565 1.00 58.03 171 ASN A C 1
ATOM 1394 O O . ASN A 1 171 ? -10.599 2.472 -10.786 1.00 58.03 171 ASN A O 1
ATOM 1398 N N . GLY A 1 172 ? -11.246 0.798 -12.155 1.00 54.31 172 GLY A N 1
ATOM 1399 C CA . GLY A 1 172 ? -12.685 0.847 -11.877 1.00 54.31 172 GLY A CA 1
ATOM 1400 C C . GLY A 1 172 ? -13.044 0.366 -10.455 1.00 54.31 172 GLY A C 1
ATOM 1401 O O . GLY A 1 172 ? -12.193 0.398 -9.570 1.00 54.31 172 GLY A O 1
ATOM 1402 N N . PRO A 1 173 ? -14.278 -0.113 -10.192 1.00 52.22 173 PRO A N 1
ATOM 1403 C CA . PRO A 1 173 ? -14.878 -0.250 -8.847 1.00 52.22 173 PRO A CA 1
ATOM 1404 C C . PRO A 1 173 ? -14.155 -1.173 -7.834 1.00 52.22 173 PRO A C 1
ATOM 1406 O O . PRO A 1 173 ? -14.634 -1.346 -6.716 1.00 52.22 173 PRO A O 1
ATOM 1409 N N . LEU A 1 174 ? -12.996 -1.735 -8.183 1.00 52.09 174 LEU A N 1
ATOM 1410 C CA . LEU A 1 174 ? -12.113 -2.531 -7.325 1.00 52.09 174 LEU A CA 1
ATOM 1411 C C . LEU A 1 174 ? -11.593 -1.754 -6.101 1.00 52.09 174 LEU A C 1
ATOM 1413 O O . LEU A 1 174 ? -11.426 -2.350 -5.042 1.00 52.09 174 LEU A O 1
ATOM 1417 N N . LEU A 1 175 ? -11.401 -0.434 -6.216 1.00 52.00 175 LEU A N 1
ATOM 1418 C CA . LEU A 1 175 ? -10.958 0.432 -5.110 1.00 52.00 175 LEU A CA 1
ATOM 1419 C C . LEU A 1 175 ? -12.060 0.737 -4.083 1.00 52.00 175 LEU A C 1
ATOM 1421 O O . LEU A 1 175 ? -11.763 1.014 -2.925 1.00 52.00 175 LEU A O 1
ATOM 1425 N N . ALA A 1 176 ? -13.335 0.659 -4.481 1.00 43.91 176 ALA A N 1
ATOM 1426 C CA . ALA A 1 176 ? -14.464 1.027 -3.623 1.00 43.91 176 ALA A CA 1
ATOM 1427 C C . ALA A 1 176 ? -14.752 0.001 -2.509 1.00 43.91 176 ALA A C 1
ATOM 1429 O O . ALA A 1 176 ? -15.538 0.284 -1.610 1.00 43.91 176 ALA A O 1
ATOM 1430 N N . LYS A 1 177 ? -14.133 -1.188 -2.562 1.00 45.06 177 LYS A N 1
ATOM 1431 C CA . LYS A 1 177 ? -14.314 -2.256 -1.563 1.00 45.06 177 LYS A CA 1
ATOM 1432 C C . LYS A 1 177 ? -13.145 -2.407 -0.590 1.00 45.06 177 LYS A C 1
ATOM 1434 O O . LYS A 1 177 ? -13.282 -3.109 0.405 1.00 45.06 177 LYS A O 1
ATOM 1439 N N . THR A 1 178 ? -12.020 -1.739 -0.829 1.00 46.91 178 THR A N 1
ATOM 1440 C CA . THR A 1 178 ? -10.866 -1.706 0.083 1.00 46.91 178 THR A CA 1
ATOM 1441 C C . THR A 1 178 ? -11.027 -0.589 1.108 1.00 46.91 178 THR A C 1
ATOM 1443 O O . THR A 1 178 ? -10.234 0.345 1.184 1.00 46.91 178 THR A O 1
ATOM 1446 N N . GLY A 1 179 ? -12.082 -0.684 1.915 1.00 40.97 179 GLY A N 1
ATOM 1447 C CA . GLY A 1 179 ? -12.155 0.020 3.189 1.00 40.97 179 GLY A CA 1
ATOM 1448 C C . GLY A 1 179 ? -11.202 -0.647 4.178 1.00 40.97 179 GLY A C 1
ATOM 1449 O O . GLY A 1 179 ? -11.638 -1.440 4.996 1.00 40.97 179 GLY A O 1
ATOM 1450 N N . ILE A 1 180 ? -9.900 -0.367 4.072 1.00 41.16 180 ILE A N 1
ATOM 1451 C CA . ILE A 1 180 ? -8.919 -0.685 5.135 1.00 41.16 180 ILE A CA 1
ATOM 1452 C C . ILE A 1 180 ? -8.775 0.516 6.101 1.00 41.16 180 ILE A C 1
ATOM 1454 O O . ILE A 1 180 ? -8.001 0.496 7.048 1.00 41.16 180 ILE A O 1
ATOM 1458 N N . TYR A 1 181 ? -9.593 1.556 5.915 1.00 33.91 181 TYR A N 1
ATOM 1459 C CA . TYR A 1 181 ? -9.742 2.673 6.845 1.00 33.91 181 TYR A CA 1
ATOM 1460 C C . TYR A 1 181 ? -11.227 2.965 7.076 1.00 33.91 181 TYR A C 1
ATOM 1462 O O . TYR A 1 181 ? -11.746 3.952 6.555 1.00 33.91 181 TYR A O 1
ATOM 1470 N N . GLN A 1 182 ? -11.919 2.093 7.807 1.00 32.91 182 GLN A N 1
ATOM 1471 C CA . GLN A 1 182 ? -13.136 2.442 8.547 1.00 32.91 182 GLN A CA 1
ATOM 1472 C C . GLN A 1 182 ? -13.126 1.732 9.893 1.00 32.91 182 GLN A C 1
ATOM 1474 O O . GLN A 1 182 ? -12.766 0.535 9.904 1.00 32.91 182 GLN A O 1
#